Protein AF-A0A956GZY6-F1 (afdb_monomer_lite)

Foldseek 3Di:
DDPPDVVVVVVLVVLLLQVLLVCLLCVVDDPVNLQVVLVDPCNVSSVPDDPCCNVPRPNPFNCDPVNAGTAPPVQQVVLQPDADPRNLVSLLVQLVSRVFDWAFLVSSCSRNPYDSVRSVVSQVVCVVVVQWDWDDDPNPITIHGDDPDD

Sequence (150 aa):
MTGPNRIEDLLAQAERRALVAVLRAKPEITLDKLQDCFGGRHGSTLRSITVAELRTAPTGLETPADGGPPIDHPLRVAAEGLEGDAFDRVVLRVVRQAAGRAVSASYLRARVGGPRWKLQNSLRRLVDARLVARSGITSSTRYRAVSLSD

Radius of gyration: 18.35 Å; chains: 1; bounding box: 39×37×50 Å

pLDDT: mean 83.75, std 13.14, range [37.44, 97.06]

Secondary structure (DSSP, 8-state):
-----HHHHHHHHHHHHHHHHHHHT-TT--HHHHHHGGGSTTHHHHHT--HHHHHHS-------TTSSSPP-HHHHHHHHS--HHHHHHHHHHHHHHTTT--B-HHHHHHHH-S-HHHHHHHHHHHHHTTSEEEE-SSTT-EEEEPP---

Structure (mmCIF, N/CA/C/O backbone):
data_AF-A0A956GZY6-F1
#
_entry.id   AF-A0A956GZY6-F1
#
loop_
_atom_site.group_PDB
_atom_site.id
_atom_site.type_symbol
_atom_site.label_atom_id
_atom_site.label_alt_id
_atom_site.label_comp_id
_atom_site.label_asym_id
_atom_site.label_entity_id
_atom_site.label_seq_id
_atom_site.pdbx_PDB_ins_code
_atom_site.Cartn_x
_atom_site.Cartn_y
_atom_site.Cartn_z
_atom_site.occupancy
_atom_site.B_iso_or_equiv
_atom_site.auth_seq_id
_atom_site.auth_comp_id
_atom_site.auth_asym_id
_atom_site.auth_atom_id
_atom_site.pdbx_PDB_model_num
ATOM 1 N N . MET A 1 1 ? 10.787 -26.603 26.723 1.00 38.00 1 MET A N 1
ATOM 2 C CA . MET A 1 1 ? 10.365 -25.196 26.894 1.00 38.00 1 MET A CA 1
ATOM 3 C C . MET A 1 1 ? 10.794 -24.427 25.654 1.00 38.00 1 MET A C 1
ATOM 5 O O . MET A 1 1 ? 11.933 -23.990 25.572 1.00 38.00 1 MET A O 1
ATOM 9 N N . THR A 1 2 ? 9.926 -24.369 24.648 1.00 47.44 2 THR A N 1
ATOM 10 C CA . THR A 1 2 ? 10.174 -23.679 23.374 1.00 47.44 2 THR A CA 1
ATOM 11 C C . THR A 1 2 ? 9.824 -22.210 23.588 1.00 47.44 2 THR A C 1
ATOM 13 O O . THR A 1 2 ? 8.679 -21.911 23.918 1.00 47.44 2 THR A O 1
ATOM 16 N N . GLY A 1 3 ? 10.807 -21.309 23.524 1.00 47.72 3 GLY A N 1
ATOM 17 C CA . GLY A 1 3 ? 10.559 -19.876 23.705 1.00 47.72 3 GLY A CA 1
ATOM 18 C C . GLY A 1 3 ? 9.529 -19.366 22.687 1.00 47.72 3 GLY A C 1
ATOM 19 O O . GLY A 1 3 ? 9.521 -19.873 21.562 1.00 47.72 3 GLY A O 1
ATOM 20 N N . PRO A 1 4 ? 8.658 -18.411 23.059 1.00 55.84 4 PRO A N 1
ATOM 21 C CA . PRO A 1 4 ? 7.656 -17.865 22.149 1.00 55.84 4 PRO A CA 1
ATOM 22 C C . PRO A 1 4 ? 8.329 -17.365 20.867 1.00 55.84 4 PRO A C 1
ATOM 24 O O . PRO A 1 4 ? 9.414 -16.771 20.891 1.00 55.84 4 PRO A O 1
ATOM 27 N N . ASN A 1 5 ? 7.722 -17.711 19.736 1.00 72.44 5 ASN A N 1
ATOM 28 C CA . ASN A 1 5 ? 8.252 -17.471 18.406 1.00 72.44 5 ASN A CA 1
ATOM 29 C C . ASN A 1 5 ? 8.325 -15.956 18.163 1.00 72.44 5 ASN A C 1
ATOM 31 O O . ASN A 1 5 ? 7.332 -15.333 17.805 1.00 72.44 5 ASN A O 1
ATOM 35 N N . ARG A 1 6 ? 9.508 -15.351 18.357 1.00 72.69 6 ARG A N 1
ATOM 36 C CA . ARG A 1 6 ? 9.738 -13.893 18.251 1.00 72.69 6 ARG A CA 1
ATOM 37 C C . ARG A 1 6 ? 9.145 -13.256 16.989 1.00 72.69 6 ARG A C 1
ATOM 39 O O . ARG A 1 6 ? 8.826 -12.073 16.997 1.00 72.69 6 ARG A O 1
ATOM 46 N N . ILE A 1 7 ? 9.032 -14.011 15.896 1.00 71.06 7 ILE A N 1
ATOM 47 C CA . ILE A 1 7 ? 8.429 -13.531 14.648 1.00 71.06 7 ILE A CA 1
ATOM 48 C C . ILE A 1 7 ? 6.911 -13.373 14.791 1.00 71.06 7 ILE A C 1
ATOM 50 O O . ILE A 1 7 ? 6.372 -12.367 14.340 1.00 71.06 7 IL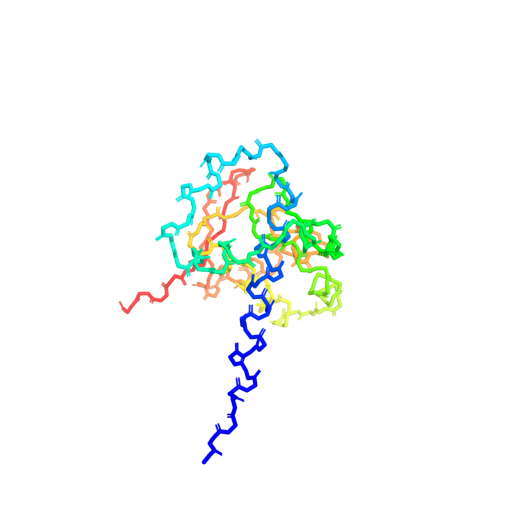E A O 1
ATOM 54 N N . GLU A 1 8 ? 6.224 -14.318 15.432 1.00 77.12 8 GLU A N 1
ATOM 55 C CA . GLU A 1 8 ? 4.779 -14.238 15.683 1.00 77.12 8 GLU A CA 1
ATOM 56 C C . GLU A 1 8 ? 4.443 -13.036 16.570 1.00 77.12 8 GLU A C 1
ATOM 58 O O . GLU A 1 8 ? 3.520 -12.287 16.252 1.00 77.12 8 GLU A O 1
ATOM 63 N N . ASP A 1 9 ? 5.258 -12.775 17.596 1.00 74.31 9 ASP A N 1
ATOM 64 C CA . ASP A 1 9 ? 5.109 -11.597 18.457 1.00 74.31 9 ASP A CA 1
ATOM 65 C C . ASP A 1 9 ? 5.279 -10.288 17.667 1.00 74.31 9 ASP A C 1
ATOM 67 O O . ASP A 1 9 ? 4.484 -9.353 17.803 1.00 74.31 9 ASP A O 1
ATOM 71 N N . LEU A 1 10 ? 6.288 -10.221 16.789 1.00 71.19 10 LEU A N 1
ATOM 72 C CA . LEU A 1 10 ? 6.513 -9.060 15.922 1.00 71.19 10 LEU A CA 1
ATOM 73 C C . LEU A 1 10 ? 5.362 -8.852 14.933 1.00 71.19 10 LEU A C 1
ATOM 75 O O . LEU A 1 10 ? 4.956 -7.711 14.705 1.00 71.19 10 LEU A O 1
ATOM 79 N N . LEU A 1 11 ? 4.823 -9.931 14.362 1.00 78.69 11 LEU A N 1
ATOM 80 C CA . LEU A 1 11 ? 3.678 -9.876 13.454 1.00 78.69 11 LEU A CA 1
ATOM 81 C C . LEU A 1 11 ? 2.410 -9.420 14.181 1.00 78.69 11 LEU A C 1
ATOM 83 O O . LEU A 1 11 ? 1.727 -8.521 13.692 1.00 78.69 11 LEU A O 1
ATOM 87 N N . ALA A 1 12 ? 2.134 -9.958 15.371 1.00 80.06 12 ALA A N 1
ATOM 88 C CA . ALA A 1 12 ?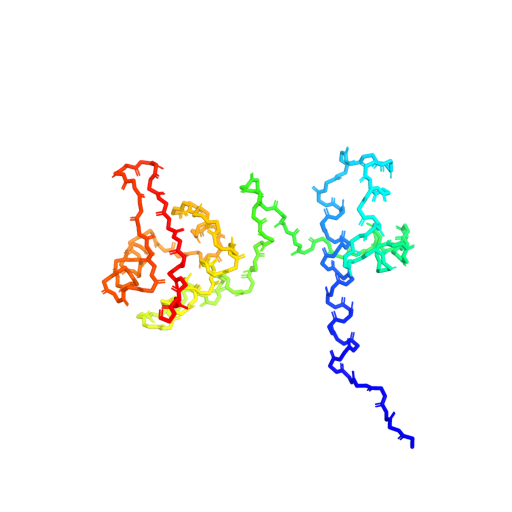 1.002 -9.548 16.198 1.00 80.06 12 ALA A CA 1
ATOM 89 C C . ALA A 1 12 ? 1.104 -8.069 16.602 1.00 80.06 12 ALA A C 1
ATOM 91 O O . ALA A 1 12 ? 0.123 -7.321 16.557 1.00 80.06 12 ALA A O 1
ATOM 92 N N . GLN A 1 13 ? 2.310 -7.607 16.938 1.00 80.12 13 GLN A N 1
ATOM 93 C CA . GLN A 1 13 ? 2.546 -6.209 17.274 1.00 80.12 13 GLN A CA 1
ATOM 94 C C . GLN A 1 13 ? 2.426 -5.285 16.053 1.00 80.12 13 GLN A C 1
ATOM 96 O O . GLN A 1 13 ? 1.890 -4.180 16.173 1.00 80.12 13 GLN A O 1
ATOM 101 N N . ALA A 1 14 ? 2.884 -5.721 14.877 1.00 79.69 14 ALA A N 1
ATOM 102 C CA . ALA A 1 14 ? 2.722 -4.983 13.628 1.00 79.69 14 ALA A CA 1
ATOM 103 C C . ALA A 1 14 ? 1.244 -4.866 13.226 1.00 79.69 14 ALA A C 1
ATOM 105 O O . ALA A 1 14 ? 0.786 -3.768 12.903 1.00 79.69 14 ALA A O 1
ATOM 106 N N . GLU A 1 15 ? 0.484 -5.962 13.318 1.00 87.69 15 GLU A N 1
ATOM 107 C CA . GLU A 1 15 ? -0.962 -5.971 13.088 1.00 87.69 15 GLU A CA 1
ATOM 108 C C . GLU A 1 15 ? -1.670 -4.987 14.022 1.00 87.69 15 GLU A C 1
ATOM 110 O O . GLU A 1 15 ? -2.403 -4.110 13.562 1.00 87.69 15 GLU A O 1
ATOM 115 N N . ARG A 1 16 ? -1.406 -5.081 15.331 1.00 90.12 16 ARG A N 1
ATOM 116 C CA . ARG A 1 16 ? -2.003 -4.194 16.334 1.00 90.12 16 ARG A CA 1
ATOM 117 C C . ARG A 1 16 ? -1.739 -2.723 16.014 1.00 90.12 16 ARG A C 1
ATOM 119 O O . ARG A 1 16 ? -2.670 -1.921 16.020 1.00 90.12 16 ARG A O 1
ATOM 126 N N . ARG A 1 17 ? -0.493 -2.361 15.687 1.00 84.25 17 ARG A N 1
ATOM 127 C CA . ARG A 1 17 ? -0.134 -0.981 15.310 1.00 84.25 17 ARG A CA 1
ATOM 128 C C . ARG A 1 17 ? -0.875 -0.519 14.055 1.00 84.25 17 ARG A C 1
ATOM 130 O O . ARG A 1 17 ? -1.347 0.616 14.019 1.00 84.25 17 ARG A O 1
ATOM 137 N N . ALA A 1 18 ? -1.003 -1.385 13.050 1.00 83.62 18 ALA A N 1
ATOM 138 C CA . ALA A 1 18 ? -1.722 -1.068 11.821 1.00 83.62 18 ALA A CA 1
ATOM 139 C C . ALA A 1 18 ? -3.218 -0.821 12.078 1.00 83.62 18 ALA A C 1
ATOM 141 O O . ALA A 1 18 ? -3.775 0.146 11.564 1.00 83.62 18 ALA A O 1
ATOM 142 N N . LEU A 1 19 ? -3.859 -1.644 12.913 1.00 90.44 19 LEU A N 1
ATOM 143 C CA . LEU A 1 19 ? -5.267 -1.466 13.277 1.00 90.44 19 LEU A CA 1
ATOM 144 C C . LEU A 1 19 ? -5.491 -0.157 14.041 1.00 90.44 19 LEU A C 1
ATOM 146 O O . LEU A 1 19 ? -6.378 0.612 13.676 1.00 90.44 19 LEU A O 1
ATOM 150 N N . VAL A 1 20 ? -4.653 0.141 15.041 1.00 90.06 20 VAL A N 1
ATOM 151 C CA . VAL A 1 20 ? -4.718 1.406 15.795 1.00 90.06 20 VAL A CA 1
ATOM 152 C C . VAL A 1 20 ? -4.607 2.610 14.861 1.00 90.06 20 VAL A C 1
ATOM 154 O O . VAL A 1 20 ? -5.394 3.548 14.963 1.00 90.06 20 VAL A O 1
ATOM 157 N N . ALA A 1 21 ? -3.672 2.577 13.915 1.00 82.75 21 ALA A N 1
ATOM 158 C CA . ALA A 1 21 ? -3.526 3.641 12.933 1.00 82.75 21 ALA A CA 1
ATOM 159 C C . ALA A 1 21 ? -4.769 3.836 12.054 1.00 82.75 21 ALA A C 1
ATOM 161 O O . ALA A 1 21 ? -5.205 4.969 11.864 1.00 82.75 21 ALA A O 1
ATOM 162 N N . VAL A 1 22 ? -5.353 2.749 11.540 1.00 85.75 22 VAL A N 1
ATOM 163 C CA . VAL A 1 22 ? -6.564 2.816 10.706 1.00 85.75 22 VAL A CA 1
ATOM 164 C C . VAL A 1 22 ? -7.735 3.417 11.482 1.00 85.75 22 VAL A C 1
ATOM 166 O O . VAL A 1 22 ? -8.445 4.260 10.939 1.00 85.75 22 VAL A O 1
ATOM 169 N N . LEU A 1 23 ? -7.916 3.024 12.748 1.00 89.00 23 LEU A N 1
ATOM 170 C CA . LEU A 1 23 ? -8.969 3.569 13.609 1.00 89.00 23 LEU A CA 1
ATOM 171 C C . LEU A 1 23 ? -8.775 5.065 13.863 1.00 89.00 23 LEU A C 1
ATOM 173 O O . LEU A 1 23 ? -9.721 5.840 13.752 1.00 89.00 23 LEU A O 1
ATOM 177 N N . ARG A 1 24 ? -7.540 5.492 14.141 1.00 85.69 24 ARG A N 1
ATOM 178 C CA . ARG A 1 24 ? -7.223 6.911 14.354 1.00 85.69 24 ARG A CA 1
ATOM 179 C C . ARG A 1 24 ? -7.423 7.768 13.109 1.00 85.69 24 ARG A C 1
ATOM 181 O O . ARG A 1 24 ? -7.727 8.948 13.240 1.00 85.69 24 ARG A O 1
ATOM 188 N N . ALA A 1 25 ? -7.236 7.198 11.924 1.00 81.69 25 ALA A N 1
ATOM 189 C CA . ALA A 1 25 ? -7.398 7.923 10.673 1.00 81.69 25 ALA A CA 1
ATOM 190 C C . ALA A 1 25 ? -8.866 8.080 10.232 1.00 81.69 25 ALA A C 1
ATOM 192 O O . ALA A 1 25 ? -9.128 8.8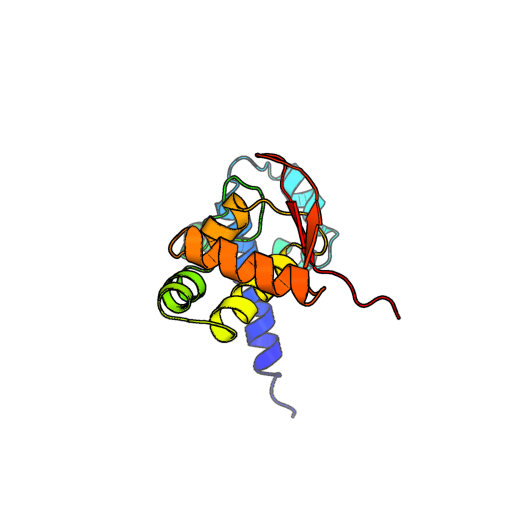00 9.271 1.00 81.69 25 ALA A O 1
ATOM 193 N N . LYS A 1 26 ? -9.810 7.425 10.924 1.00 85.62 26 LYS A N 1
ATOM 194 C CA . LYS A 1 26 ? -11.252 7.479 10.642 1.00 85.62 26 LYS A CA 1
ATOM 195 C C . LYS A 1 26 ? -12.077 7.821 11.892 1.00 85.62 26 LYS A C 1
ATOM 197 O O . LYS A 1 26 ? -12.864 6.986 12.344 1.00 85.62 26 LYS A O 1
ATOM 202 N N . PRO A 1 27 ? -11.903 9.015 12.491 1.00 86.56 27 PRO A N 1
ATOM 203 C CA . PRO A 1 27 ? -12.620 9.409 13.709 1.00 86.56 27 PRO A CA 1
ATOM 204 C C . PRO A 1 27 ? -14.145 9.518 13.529 1.00 86.56 27 PRO A C 1
ATOM 206 O O . PRO A 1 27 ? -14.875 9.569 14.513 1.00 86.56 27 PRO A O 1
ATOM 209 N N . GLU A 1 28 ? -14.637 9.545 12.291 1.00 86.75 28 GLU A N 1
ATOM 210 C CA . GLU A 1 2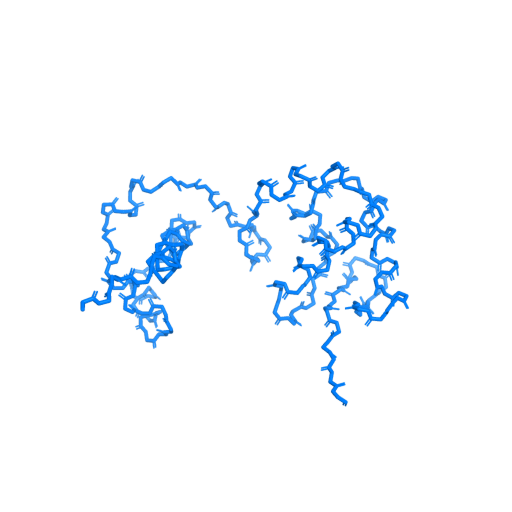8 ? -16.057 9.542 11.942 1.00 86.75 28 GLU A CA 1
ATOM 211 C C . GLU A 1 28 ? -16.740 8.175 12.115 1.00 86.75 28 GLU A C 1
ATOM 213 O O . GLU A 1 28 ? -17.969 8.086 12.033 1.00 86.75 28 GLU A O 1
ATOM 218 N N . ILE A 1 29 ? -15.974 7.095 12.329 1.00 90.81 29 ILE A N 1
ATOM 219 C CA . ILE A 1 29 ? -16.560 5.780 12.585 1.00 90.81 29 ILE A CA 1
ATOM 220 C C . ILE A 1 29 ? -17.236 5.768 13.960 1.00 90.81 29 ILE A C 1
ATOM 222 O O . ILE A 1 29 ? -16.632 6.040 14.996 1.00 90.81 29 ILE A O 1
ATOM 226 N N . THR A 1 30 ? -18.521 5.431 13.978 1.00 92.50 30 THR A N 1
ATOM 227 C CA . THR A 1 30 ? -19.268 5.227 15.221 1.00 92.50 30 THR A CA 1
ATOM 228 C C . THR A 1 30 ? -18.825 3.935 15.900 1.00 92.50 30 THR A C 1
ATOM 230 O O . THR A 1 30 ? -18.459 2.979 15.214 1.00 92.50 30 THR A O 1
ATOM 233 N N . LEU A 1 31 ? -18.966 3.852 17.224 1.00 91.31 31 LEU A N 1
ATOM 234 C CA . LEU A 1 31 ? -18.677 2.626 17.980 1.00 91.31 31 LEU A CA 1
ATOM 235 C C . LEU A 1 31 ? -19.488 1.414 17.492 1.00 91.31 31 LEU A C 1
ATOM 237 O O . LEU A 1 31 ? -18.957 0.311 17.467 1.00 91.31 31 LEU A O 1
ATOM 241 N N . ASP A 1 32 ? -20.721 1.636 17.038 1.00 92.62 32 ASP A N 1
ATOM 242 C CA . ASP A 1 32 ? -21.594 0.605 16.463 1.00 92.62 32 ASP A CA 1
ATOM 243 C C . ASP A 1 32 ? -20.986 -0.012 15.185 1.00 92.62 32 ASP A C 1
ATOM 245 O O . ASP A 1 32 ? -20.628 -1.185 15.153 1.00 92.62 32 ASP A O 1
ATOM 249 N N . LYS A 1 33 ? -20.674 0.818 14.180 1.00 89.06 33 LYS A N 1
ATOM 250 C CA . LYS A 1 33 ? -19.916 0.392 12.984 1.00 89.06 33 LYS A CA 1
ATOM 251 C C . LYS A 1 33 ? -18.543 -0.218 13.290 1.00 89.06 33 LYS A C 1
ATOM 253 O O . LYS A 1 33 ? -18.047 -1.036 12.520 1.00 89.06 33 LYS A O 1
ATOM 258 N N . LEU A 1 34 ? -17.881 0.210 14.366 1.00 90.38 34 LEU A N 1
ATOM 259 C CA . LEU A 1 34 ? -16.628 -0.406 14.803 1.00 90.38 34 LEU A CA 1
ATOM 260 C C . LEU A 1 34 ? -16.868 -1.823 15.346 1.00 90.38 34 LEU A C 1
ATOM 262 O O . LEU A 1 34 ? -16.070 -2.720 15.078 1.00 90.38 34 LEU A O 1
ATOM 266 N N . GLN A 1 35 ? -17.966 -2.034 16.070 1.00 91.81 35 GLN A N 1
ATOM 267 C CA . GLN A 1 35 ? -18.353 -3.331 16.611 1.00 91.81 35 GLN A CA 1
ATOM 268 C C . GLN A 1 35 ? -18.637 -4.357 15.504 1.00 91.81 35 GLN A C 1
ATOM 270 O O . GLN A 1 35 ? -18.233 -5.514 15.644 1.00 91.81 35 GLN A O 1
ATOM 275 N N . ASP A 1 36 ? -19.215 -3.937 14.375 1.00 91.19 36 ASP A N 1
ATOM 276 C CA . ASP A 1 36 ? -19.425 -4.801 13.201 1.00 91.19 36 ASP A CA 1
ATOM 277 C C . ASP A 1 36 ? -18.116 -5.418 12.672 1.00 91.19 36 ASP A C 1
ATOM 279 O O . ASP A 1 36 ? -18.083 -6.552 12.189 1.00 91.19 36 ASP A O 1
ATOM 283 N N . CYS A 1 37 ? -16.990 -4.712 12.820 1.00 87.19 37 CYS A N 1
ATOM 284 C CA . CYS A 1 37 ? -15.676 -5.189 12.385 1.00 87.19 37 CYS A CA 1
ATOM 285 C C . CYS A 1 37 ? -15.103 -6.307 13.279 1.00 87.19 37 CYS A C 1
ATOM 287 O O . CYS A 1 37 ? -14.104 -6.937 12.914 1.00 87.19 37 CYS A O 1
ATOM 289 N N . PHE A 1 38 ? -15.700 -6.583 14.444 1.00 92.44 38 PHE A N 1
ATOM 290 C CA . PHE A 1 38 ? -15.162 -7.540 15.416 1.00 92.44 38 PHE A CA 1
ATOM 291 C C . PHE A 1 38 ? -15.414 -9.015 15.074 1.00 92.44 38 PHE A C 1
ATOM 293 O O . PHE A 1 38 ? -14.917 -9.886 15.790 1.00 92.44 38 PHE A O 1
ATOM 300 N N . GLY A 1 39 ? -16.185 -9.313 14.026 1.00 87.75 39 GLY A N 1
ATOM 301 C CA . GLY A 1 39 ? -16.403 -10.683 13.543 1.00 87.75 39 GLY A CA 1
ATOM 302 C C . GLY A 1 39 ? -15.313 -11.202 12.596 1.00 87.75 39 GLY A C 1
ATOM 303 O O . GLY A 1 39 ? -15.292 -12.386 12.277 1.00 87.75 39 GLY A O 1
ATOM 304 N N . GLY A 1 40 ? -14.421 -10.328 12.117 1.00 85.75 40 GLY A N 1
ATOM 305 C CA . GLY A 1 40 ? -13.422 -10.673 11.103 1.00 85.75 40 GLY A CA 1
ATOM 306 C C . GLY A 1 40 ? -12.110 -11.233 11.658 1.00 85.75 40 GLY A C 1
ATOM 307 O O . GLY A 1 40 ? -11.904 -11.340 12.865 1.00 85.75 40 GLY A O 1
ATOM 308 N N . ARG A 1 41 ? -11.158 -11.495 10.749 1.00 85.69 41 ARG A N 1
ATOM 309 C CA . ARG A 1 41 ? -9.812 -12.033 11.052 1.00 85.69 41 ARG A CA 1
ATOM 310 C C . ARG A 1 41 ? -9.017 -11.243 12.107 1.00 85.69 41 ARG A C 1
ATOM 312 O O . ARG A 1 41 ? -8.105 -11.785 12.707 1.00 85.69 41 ARG A O 1
ATOM 319 N N . HIS A 1 42 ? -9.356 -9.970 12.304 1.00 89.56 42 HIS A N 1
ATOM 320 C CA . HIS A 1 42 ? -8.706 -9.052 13.246 1.00 89.56 42 HIS A CA 1
ATOM 321 C C . HIS A 1 42 ? -9.548 -8.781 14.501 1.00 89.56 42 HIS A C 1
ATOM 323 O O . HIS A 1 42 ? -9.212 -7.905 15.294 1.00 89.56 42 HIS A O 1
ATOM 329 N N . GLY A 1 43 ? -10.673 -9.479 14.672 1.00 90.69 43 GLY A N 1
ATOM 330 C CA . GLY A 1 43 ? -11.672 -9.166 15.689 1.00 90.69 43 GLY A CA 1
ATOM 331 C C . GLY A 1 43 ? -11.150 -9.275 17.119 1.00 90.69 43 GLY A C 1
ATOM 332 O O . GLY A 1 43 ? -11.420 -8.400 17.937 1.00 90.69 43 GLY A O 1
ATOM 333 N N . SER A 1 44 ? -10.357 -10.306 17.415 1.00 89.31 44 SER A N 1
ATOM 334 C CA . SER A 1 44 ? -9.711 -10.477 18.724 1.00 89.31 44 SER A CA 1
ATOM 335 C C . SER A 1 44 ? -8.743 -9.331 19.029 1.00 89.31 44 SER A C 1
ATOM 337 O O . SER A 1 44 ? -8.815 -8.732 20.103 1.00 89.31 44 SER A O 1
ATOM 339 N N . THR A 1 45 ? -7.895 -8.966 18.064 1.00 91.62 45 THR A N 1
ATOM 340 C CA . THR A 1 45 ? -6.965 -7.840 18.186 1.00 91.62 45 THR A CA 1
ATOM 341 C C . THR A 1 45 ? -7.731 -6.537 18.407 1.00 91.62 45 THR A C 1
ATOM 343 O O . THR A 1 45 ? -7.456 -5.841 19.381 1.00 91.62 45 THR A O 1
ATOM 346 N N . LEU A 1 46 ? -8.748 -6.250 17.585 1.00 93.31 46 LEU A N 1
ATOM 347 C CA . LEU A 1 46 ? -9.585 -5.050 17.683 1.00 93.31 46 LEU A CA 1
ATOM 348 C C . LEU A 1 46 ? -10.263 -4.902 19.052 1.00 93.31 46 LEU A C 1
ATOM 350 O O . LEU A 1 46 ? -10.205 -3.826 19.640 1.00 93.31 46 LEU A O 1
ATOM 354 N N . ARG A 1 47 ? -10.844 -5.981 19.591 1.00 93.19 47 ARG A N 1
ATOM 355 C CA . ARG A 1 47 ? -11.490 -5.984 20.919 1.00 93.19 47 ARG A CA 1
ATOM 356 C C . ARG A 1 47 ? -10.524 -5.689 22.067 1.00 93.19 47 ARG A C 1
ATOM 358 O O . ARG A 1 47 ? -10.952 -5.249 23.126 1.00 93.19 47 ARG A O 1
ATOM 365 N N . SER A 1 48 ? -9.240 -5.969 21.869 1.00 93.75 48 SER A N 1
ATOM 366 C CA . SER A 1 48 ? -8.198 -5.798 22.887 1.00 93.75 48 SER A CA 1
ATOM 367 C C . SER A 1 48 ? -7.411 -4.490 22.757 1.00 93.75 48 SER A C 1
ATOM 369 O O . SER A 1 48 ? -6.474 -4.267 23.523 1.00 93.75 48 SER A O 1
ATOM 371 N N . ILE A 1 49 ? -7.729 -3.646 21.770 1.00 92.69 49 ILE A N 1
ATOM 372 C CA . ILE A 1 49 ? -7.142 -2.309 21.653 1.00 92.69 49 ILE A CA 1
ATOM 373 C C . ILE A 1 49 ? -7.796 -1.402 22.693 1.00 92.69 49 ILE A C 1
ATOM 375 O O . ILE A 1 49 ? -9.015 -1.255 22.747 1.00 92.69 49 ILE A O 1
ATOM 379 N N . THR A 1 50 ? -6.971 -0.762 23.509 1.00 90.06 50 THR A N 1
ATOM 380 C CA . THR A 1 50 ? -7.420 0.165 24.545 1.00 90.06 50 THR A CA 1
ATOM 381 C C . THR A 1 50 ? -7.580 1.591 24.015 1.00 90.06 50 THR A C 1
ATOM 383 O O . THR A 1 50 ? -6.928 2.017 23.059 1.00 90.06 50 THR A O 1
ATOM 386 N N . VAL A 1 51 ? -8.391 2.395 24.709 1.00 89.00 51 VAL A N 1
ATOM 387 C CA . VAL A 1 51 ? -8.484 3.844 24.451 1.00 89.00 51 VAL A CA 1
ATOM 388 C C . VAL A 1 51 ? -7.128 4.531 24.655 1.00 89.00 51 VAL A C 1
ATOM 390 O O . VAL A 1 51 ? -6.804 5.479 23.944 1.00 89.00 51 VAL A O 1
ATOM 393 N N . ALA A 1 52 ? -6.311 4.044 25.595 1.00 84.44 52 ALA A N 1
ATOM 394 C CA . ALA A 1 52 ? -4.961 4.555 25.806 1.00 84.44 52 ALA A CA 1
ATOM 395 C C . ALA A 1 52 ? -4.101 4.384 24.545 1.00 84.44 52 ALA A C 1
ATOM 397 O O . ALA A 1 52 ? -3.532 5.368 24.082 1.00 84.44 52 ALA A O 1
ATOM 398 N N . GLU A 1 53 ? -4.088 3.194 23.936 1.00 83.31 53 GLU A N 1
ATOM 399 C CA . GLU A 1 53 ? -3.384 2.938 22.670 1.00 83.31 53 GLU A CA 1
ATOM 400 C C . GLU A 1 53 ? -3.891 3.837 21.532 1.00 83.31 53 GLU A C 1
ATOM 402 O O . GLU A 1 53 ? -3.088 4.399 20.787 1.00 83.31 53 GLU A O 1
ATOM 407 N N . LEU A 1 54 ? -5.207 4.052 21.430 1.00 86.56 54 LEU A N 1
ATOM 408 C CA . LEU A 1 54 ? -5.792 4.959 20.433 1.00 86.56 54 LEU A CA 1
ATOM 409 C C . LEU A 1 54 ? -5.369 6.422 20.630 1.00 86.56 54 LEU A C 1
ATOM 411 O O . LEU A 1 54 ? -5.315 7.173 19.660 1.00 86.56 54 LEU A O 1
ATOM 415 N N . ARG A 1 55 ? -5.047 6.840 21.859 1.00 83.44 55 ARG A N 1
ATOM 416 C CA . ARG A 1 55 ? -4.599 8.208 22.166 1.00 83.44 55 ARG A CA 1
ATOM 417 C C . ARG A 1 55 ? -3.090 8.384 22.015 1.00 83.44 55 ARG A C 1
ATOM 419 O O . ARG A 1 55 ? -2.653 9.416 21.505 1.00 83.44 55 ARG A O 1
ATOM 426 N N . THR A 1 56 ? -2.295 7.401 22.430 1.00 71.50 56 THR A N 1
ATOM 427 C CA . THR A 1 56 ? -0.832 7.528 22.559 1.00 71.50 56 THR A CA 1
ATOM 428 C C . THR A 1 56 ? -0.045 6.948 21.391 1.00 71.50 56 THR A C 1
ATOM 430 O O . THR A 1 56 ? 1.122 7.300 21.230 1.00 71.50 56 THR A O 1
ATOM 433 N N . ALA A 1 57 ? -0.644 6.092 20.556 1.00 65.06 57 ALA A N 1
ATOM 434 C CA . ALA A 1 57 ? 0.085 5.495 19.444 1.00 65.06 57 ALA A CA 1
ATOM 435 C C . ALA A 1 57 ? 0.531 6.563 18.430 1.00 65.06 57 ALA A C 1
ATOM 437 O O . ALA A 1 57 ? -0.300 7.362 17.993 1.00 65.06 57 ALA A O 1
ATOM 438 N N . PRO A 1 58 ? 1.807 6.575 18.006 1.00 57.16 58 PRO A N 1
ATOM 439 C CA . PRO A 1 58 ? 2.266 7.511 16.992 1.00 57.16 58 PRO A CA 1
ATOM 440 C C . PRO A 1 58 ? 1.460 7.322 15.700 1.00 57.16 58 PRO A C 1
ATOM 442 O O . PRO A 1 58 ? 1.432 6.239 15.112 1.00 57.16 58 PRO A O 1
ATOM 445 N N . THR A 1 59 ? 0.790 8.388 15.261 1.00 54.62 59 THR A N 1
ATOM 446 C CA . THR A 1 59 ? 0.081 8.501 13.978 1.00 54.62 59 THR A CA 1
ATOM 447 C C . THR A 1 59 ? 1.090 8.568 12.838 1.00 54.62 59 THR A C 1
ATOM 449 O O . THR A 1 59 ? 1.317 9.619 12.257 1.00 54.62 59 THR A O 1
ATOM 452 N N . GLY A 1 60 ? 1.766 7.453 12.565 1.00 50.19 60 GLY A N 1
ATOM 453 C CA . GLY A 1 60 ? 2.764 7.346 11.495 1.00 50.19 60 GLY A CA 1
ATOM 454 C C . GLY A 1 60 ? 2.224 6.772 10.184 1.00 50.19 60 GLY A C 1
ATOM 455 O O . GLY A 1 60 ? 2.998 6.535 9.265 1.00 50.19 60 GLY A O 1
ATOM 456 N N . LEU A 1 61 ? 0.923 6.490 10.099 1.00 52.50 61 LEU A N 1
ATOM 457 C CA . LEU A 1 61 ? 0.299 5.883 8.928 1.00 52.50 61 LEU A CA 1
ATOM 458 C C . LEU A 1 61 ? -0.787 6.829 8.415 1.00 52.50 61 LEU A C 1
ATOM 460 O O . LEU A 1 61 ? -1.947 6.732 8.809 1.00 52.50 61 LEU A O 1
ATOM 464 N N . GLU A 1 62 ? -0.402 7.765 7.548 1.00 52.94 62 GLU A N 1
ATOM 465 C CA . GLU A 1 62 ? -1.365 8.532 6.760 1.00 52.94 62 GLU A CA 1
ATOM 466 C C . GLU A 1 62 ? -2.150 7.556 5.874 1.00 52.94 62 GLU A C 1
ATOM 468 O O . GLU A 1 62 ? -1.592 6.910 4.978 1.00 52.94 62 GLU A O 1
ATOM 473 N N . THR A 1 63 ? -3.452 7.412 6.127 1.00 55.34 63 THR A N 1
ATOM 474 C CA . THR A 1 63 ? -4.342 6.706 5.202 1.00 55.34 63 THR A CA 1
ATOM 475 C C . THR A 1 63 ? -4.680 7.650 4.051 1.00 55.34 63 THR A C 1
ATOM 477 O O . THR A 1 63 ? -5.287 8.696 4.290 1.00 55.34 63 THR A O 1
ATOM 480 N N . PRO A 1 64 ? -4.317 7.332 2.801 1.00 63.59 64 PRO A N 1
ATOM 481 C CA . PRO A 1 64 ? -4.525 8.265 1.704 1.00 63.59 64 PRO A CA 1
ATOM 482 C C . PRO A 1 64 ? -6.010 8.374 1.347 1.00 63.59 64 PRO A C 1
ATOM 484 O O . PRO A 1 64 ? -6.749 7.389 1.403 1.00 63.59 64 PRO A O 1
ATOM 487 N N . ALA A 1 65 ? -6.433 9.548 0.872 1.00 63.00 65 ALA A N 1
ATOM 488 C CA . ALA A 1 65 ? -7.805 9.798 0.409 1.00 63.00 65 ALA A CA 1
ATOM 489 C C . ALA A 1 65 ? -8.253 8.886 -0.759 1.00 63.00 65 ALA A C 1
ATOM 491 O O . ALA A 1 65 ? -9.431 8.826 -1.094 1.00 63.00 65 ALA A O 1
ATOM 492 N N . ASP A 1 66 ? -7.324 8.148 -1.379 1.00 65.56 66 ASP A N 1
ATOM 493 C CA . ASP A 1 66 ? -7.595 7.186 -2.454 1.00 65.56 66 ASP A CA 1
ATOM 494 C C . ASP A 1 66 ? -8.113 5.811 -1.970 1.00 65.56 66 ASP A C 1
ATOM 496 O O . ASP A 1 66 ? -8.282 4.877 -2.772 1.00 65.56 66 ASP A O 1
ATOM 500 N N . GLY A 1 67 ? -8.351 5.679 -0.658 1.00 65.19 67 GLY A N 1
ATOM 501 C CA . GLY A 1 67 ? -8.899 4.482 -0.022 1.00 65.19 67 GLY A CA 1
ATOM 502 C C . GLY A 1 67 ? -7.983 3.260 -0.106 1.00 65.19 67 GLY A C 1
ATOM 503 O O . GLY A 1 67 ? -8.450 2.135 0.065 1.00 65.19 67 GLY A O 1
ATOM 504 N N . GLY A 1 68 ? -6.706 3.449 -0.444 1.00 66.56 68 GLY A N 1
ATOM 505 C CA . GLY A 1 68 ? -5.711 2.386 -0.431 1.00 66.56 68 GLY A CA 1
ATOM 506 C C . GLY A 1 68 ? -5.011 2.217 0.920 1.00 66.56 68 GLY A C 1
ATOM 507 O O . GLY A 1 68 ? -5.272 2.970 1.857 1.00 66.56 68 GLY A O 1
ATOM 508 N N . PRO A 1 69 ? -4.085 1.246 1.023 1.00 67.62 69 PRO A N 1
ATOM 509 C CA . PRO A 1 69 ? -3.290 1.047 2.229 1.00 67.62 69 PRO A CA 1
ATOM 510 C C . PRO A 1 69 ? -2.464 2.304 2.560 1.00 67.62 69 PRO A C 1
ATOM 512 O O . PRO A 1 69 ? -2.184 3.091 1.637 1.00 67.62 69 PRO A O 1
ATOM 515 N N . PRO A 1 70 ? -2.063 2.474 3.838 1.00 70.94 70 PRO A N 1
ATOM 516 C CA . PRO A 1 70 ? -1.175 3.551 4.267 1.00 70.94 70 PRO A CA 1
ATOM 517 C C . PRO A 1 70 ? 0.060 3.694 3.375 1.00 70.94 70 PRO A C 1
ATOM 519 O O . PRO A 1 70 ? 0.581 2.700 2.860 1.00 70.94 70 PRO A O 1
ATOM 522 N N . ILE A 1 71 ? 0.528 4.930 3.184 1.00 79.44 71 ILE A N 1
ATOM 523 C CA . ILE A 1 71 ? 1.771 5.182 2.446 1.00 79.44 71 ILE A CA 1
ATOM 524 C C . ILE A 1 71 ? 2.956 4.788 3.330 1.00 79.44 71 ILE A C 1
ATOM 526 O O . ILE A 1 71 ? 3.152 5.321 4.417 1.00 79.44 71 ILE A O 1
ATOM 530 N N . ASP A 1 72 ? 3.771 3.863 2.833 1.00 79.19 72 ASP A N 1
ATOM 531 C CA . ASP A 1 72 ? 5.059 3.524 3.428 1.00 79.19 72 ASP A CA 1
ATOM 532 C C . ASP A 1 72 ? 6.080 4.610 3.047 1.00 79.19 72 ASP A C 1
ATOM 534 O O . ASP A 1 72 ? 6.677 4.585 1.967 1.00 79.19 72 ASP A O 1
ATOM 538 N N . HIS A 1 73 ? 6.216 5.627 3.905 1.00 76.94 73 HIS A N 1
ATOM 539 C CA . HIS A 1 73 ? 7.136 6.745 3.676 1.00 76.94 73 HIS A CA 1
ATOM 540 C C . HIS A 1 73 ? 8.603 6.294 3.532 1.00 76.94 73 HIS A C 1
ATOM 542 O O . HIS A 1 73 ? 9.250 6.762 2.592 1.00 76.94 73 HIS A O 1
ATOM 548 N N . PRO A 1 74 ? 9.137 5.375 4.368 1.00 75.81 74 PRO A N 1
ATOM 549 C CA . PRO A 1 74 ? 10.472 4.813 4.158 1.00 75.81 74 PRO A CA 1
ATOM 550 C C . PRO A 1 74 ? 10.662 4.177 2.777 1.00 75.81 74 PRO A C 1
ATOM 552 O O . PRO A 1 74 ? 11.643 4.479 2.097 1.00 75.81 74 PRO A O 1
ATOM 555 N N . LEU A 1 75 ? 9.715 3.343 2.328 1.00 80.50 75 LEU A N 1
ATOM 556 C CA . LEU A 1 75 ? 9.765 2.735 0.995 1.00 80.50 75 LEU A CA 1
ATOM 557 C C . LEU A 1 75 ? 9.764 3.802 -0.101 1.00 80.50 75 LEU A C 1
ATOM 559 O O . LEU A 1 75 ? 10.536 3.704 -1.055 1.00 80.50 75 LEU A O 1
ATOM 563 N N . ARG A 1 76 ? 8.905 4.816 0.035 1.00 82.75 76 ARG A N 1
ATOM 564 C CA . ARG A 1 76 ? 8.784 5.909 -0.930 1.00 82.75 76 ARG A CA 1
ATOM 565 C C . ARG A 1 76 ? 10.090 6.690 -1.067 1.00 82.75 76 ARG A C 1
ATOM 567 O O . ARG A 1 76 ? 10.521 6.924 -2.190 1.00 82.75 76 ARG A O 1
ATOM 574 N N . VAL A 1 77 ? 10.720 7.062 0.048 1.00 81.25 77 VAL A N 1
ATOM 575 C CA . VAL A 1 77 ? 12.009 7.776 0.048 1.00 81.25 77 VAL A CA 1
ATOM 576 C C . VAL A 1 77 ? 13.105 6.901 -0.559 1.00 81.25 77 VAL A C 1
ATOM 578 O O . VAL A 1 77 ? 13.837 7.349 -1.436 1.00 81.25 77 VAL A O 1
ATOM 581 N N . ALA A 1 78 ? 13.182 5.625 -0.173 1.00 80.94 78 ALA A N 1
ATOM 582 C CA . ALA A 1 78 ? 14.158 4.698 -0.743 1.00 80.94 78 ALA A CA 1
ATOM 583 C C . ALA A 1 78 ? 13.987 4.530 -2.266 1.00 80.94 78 ALA A C 1
ATOM 585 O O . ALA A 1 78 ? 14.969 4.493 -3.007 1.00 80.94 78 ALA A O 1
ATOM 586 N N . ALA A 1 79 ? 12.744 4.467 -2.754 1.00 86.44 79 ALA A N 1
ATOM 587 C CA . ALA A 1 79 ? 12.434 4.278 -4.169 1.00 86.44 79 ALA A CA 1
ATOM 588 C C . ALA A 1 79 ? 12.835 5.467 -5.063 1.00 86.44 79 ALA A C 1
ATOM 590 O O . ALA A 1 79 ? 13.012 5.296 -6.277 1.00 86.44 79 ALA A O 1
ATOM 591 N N . GLU A 1 80 ? 13.028 6.663 -4.496 1.00 83.81 80 GLU A N 1
ATOM 592 C CA . GLU A 1 80 ? 13.505 7.827 -5.250 1.00 83.81 80 GLU A CA 1
ATOM 593 C C . GLU A 1 80 ? 14.892 7.581 -5.856 1.00 83.81 80 GLU A C 1
ATOM 595 O O . GLU A 1 80 ? 15.096 7.919 -7.025 1.00 83.81 80 GLU A O 1
ATOM 600 N N . GLY A 1 81 ? 15.779 6.890 -5.132 1.00 85.94 81 GLY A N 1
ATOM 601 C CA . GLY A 1 81 ? 17.134 6.552 -5.583 1.00 85.94 81 GLY A CA 1
ATOM 602 C C . GLY A 1 81 ? 17.267 5.255 -6.394 1.00 85.94 81 GLY A C 1
ATOM 603 O O . GLY A 1 81 ? 18.326 5.001 -6.955 1.00 85.94 81 GLY A O 1
ATOM 604 N N . LEU A 1 82 ? 16.227 4.416 -6.478 1.00 90.88 82 LEU A N 1
ATOM 605 C CA . LEU A 1 82 ? 16.303 3.136 -7.203 1.00 90.88 82 LEU A CA 1
ATOM 606 C C . LEU A 1 82 ? 16.175 3.316 -8.715 1.00 90.88 82 LEU A C 1
ATOM 608 O O . LEU A 1 82 ? 15.355 4.104 -9.164 1.00 90.88 82 LEU A O 1
ATOM 612 N N . GLU A 1 83 ? 16.859 2.513 -9.522 1.00 91.06 83 GLU A N 1
ATOM 613 C CA . GLU A 1 83 ? 16.731 2.555 -10.986 1.00 91.06 83 GLU A CA 1
ATOM 614 C C . GLU A 1 83 ? 16.396 1.186 -11.586 1.00 91.06 83 GLU A C 1
ATOM 616 O O . GLU A 1 83 ? 16.453 0.159 -10.904 1.00 91.06 83 GLU A O 1
ATOM 621 N N . GLY A 1 84 ? 15.990 1.191 -12.862 1.00 91.56 84 GLY A N 1
ATOM 622 C CA . GLY A 1 84 ? 15.711 -0.016 -13.646 1.00 91.56 84 GLY A CA 1
ATOM 623 C C . GLY A 1 84 ? 14.850 -1.046 -12.908 1.00 91.56 84 GLY A C 1
ATOM 624 O O . GLY A 1 84 ? 13.808 -0.716 -12.336 1.00 91.56 84 GLY A O 1
ATOM 625 N N . ASP A 1 85 ? 15.328 -2.287 -12.884 1.00 93.19 85 ASP A N 1
ATOM 626 C CA . ASP A 1 85 ? 14.634 -3.442 -12.306 1.00 93.19 85 ASP A CA 1
ATOM 627 C C . ASP A 1 85 ? 14.406 -3.328 -10.793 1.00 93.19 85 ASP A C 1
ATOM 629 O O . ASP A 1 85 ? 13.466 -3.910 -10.243 1.00 93.19 85 ASP A O 1
ATOM 633 N N . ALA A 1 86 ? 15.266 -2.598 -10.075 1.00 92.81 86 ALA A N 1
ATOM 634 C CA . ALA A 1 86 ? 15.077 -2.374 -8.644 1.00 92.81 86 ALA A CA 1
ATOM 635 C C . ALA A 1 86 ? 13.842 -1.501 -8.395 1.00 92.81 86 ALA A C 1
ATOM 637 O O . ALA A 1 86 ? 13.022 -1.817 -7.531 1.00 92.81 86 ALA A O 1
ATOM 638 N N . PHE A 1 87 ? 13.665 -0.455 -9.204 1.00 95.00 87 PHE A N 1
ATOM 639 C CA . PHE A 1 87 ? 12.470 0.380 -9.158 1.00 95.00 87 PHE A CA 1
ATOM 640 C C . PHE A 1 87 ? 11.222 -0.389 -9.624 1.00 95.00 87 PHE A C 1
ATOM 642 O O . PHE A 1 87 ? 10.175 -0.312 -8.980 1.00 95.00 87 PHE A O 1
ATOM 649 N N . ASP A 1 88 ? 11.341 -1.203 -10.676 1.00 96.12 88 ASP A N 1
ATOM 650 C CA . ASP A 1 88 ? 10.229 -2.005 -11.205 1.00 96.12 88 ASP A CA 1
ATOM 651 C C . ASP A 1 88 ? 9.690 -3.003 -10.177 1.00 96.12 88 ASP A C 1
ATOM 653 O O . ASP A 1 88 ? 8.475 -3.160 -10.035 1.00 96.12 88 ASP A O 1
ATOM 657 N N . ARG A 1 89 ? 10.574 -3.622 -9.385 1.00 95.19 89 ARG A N 1
ATOM 658 C CA . ARG A 1 89 ? 10.178 -4.504 -8.277 1.00 95.19 89 ARG A CA 1
ATOM 659 C C . ARG A 1 89 ? 9.360 -3.775 -7.213 1.00 95.19 89 ARG A C 1
ATOM 661 O O . ARG A 1 89 ? 8.396 -4.348 -6.698 1.00 95.19 89 ARG A O 1
ATOM 668 N N . VAL A 1 90 ? 9.697 -2.523 -6.901 1.00 94.56 90 VAL A N 1
ATOM 669 C CA . VAL A 1 90 ? 8.916 -1.704 -5.961 1.00 94.56 90 VAL A CA 1
ATOM 670 C C . VAL A 1 90 ? 7.555 -1.347 -6.555 1.00 94.56 90 VAL A C 1
ATOM 672 O O . VAL A 1 90 ? 6.538 -1.543 -5.889 1.00 94.56 90 VAL A O 1
ATOM 675 N N . VAL A 1 91 ? 7.505 -0.906 -7.815 1.00 95.31 91 VAL A N 1
ATOM 676 C CA . VAL A 1 91 ? 6.236 -0.608 -8.502 1.00 95.31 91 VAL A CA 1
ATOM 677 C C . VAL A 1 91 ? 5.332 -1.842 -8.527 1.00 95.31 91 VAL A C 1
ATOM 679 O O . VAL A 1 91 ? 4.169 -1.758 -8.132 1.00 95.31 91 VAL A O 1
ATOM 682 N N . LEU A 1 92 ? 5.865 -3.006 -8.906 1.00 94.94 92 LEU A N 1
ATOM 683 C CA . LEU A 1 92 ? 5.116 -4.261 -8.934 1.00 94.94 92 LEU A CA 1
ATOM 684 C C . LEU A 1 92 ? 4.618 -4.671 -7.543 1.00 94.94 92 LEU A C 1
ATOM 686 O O . LEU A 1 92 ? 3.474 -5.108 -7.408 1.00 94.94 92 LEU A O 1
ATOM 690 N N . ARG A 1 93 ? 5.440 -4.500 -6.498 1.00 93.00 93 ARG A N 1
ATOM 691 C CA . ARG A 1 93 ? 5.026 -4.738 -5.106 1.00 93.00 93 ARG A CA 1
ATOM 692 C C . ARG A 1 93 ? 3.821 -3.871 -4.739 1.00 93.00 93 ARG A C 1
ATOM 694 O O . ARG A 1 93 ? 2.842 -4.404 -4.223 1.00 93.00 93 ARG A O 1
ATOM 701 N N . VAL A 1 94 ? 3.853 -2.576 -5.053 1.00 92.19 94 VAL A N 1
ATOM 702 C CA . VAL A 1 94 ? 2.747 -1.650 -4.755 1.00 92.19 94 VAL A CA 1
ATOM 703 C C . VAL A 1 94 ? 1.483 -1.990 -5.553 1.00 92.19 94 VAL A C 1
ATOM 705 O O . VAL A 1 94 ? 0.378 -1.924 -5.014 1.00 92.19 94 VAL A O 1
ATOM 70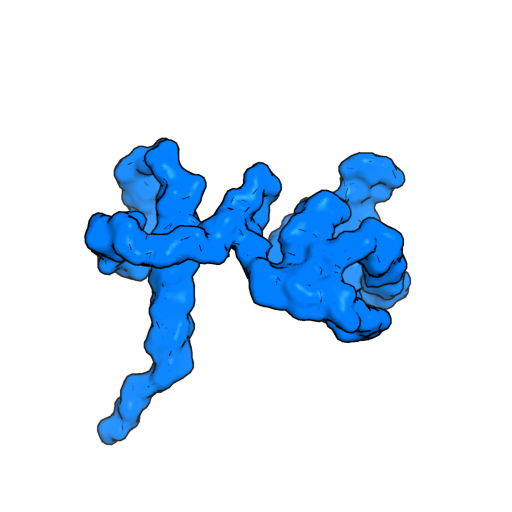8 N N . VAL A 1 95 ? 1.615 -2.407 -6.816 1.00 93.25 95 VAL A N 1
ATOM 709 C CA . VAL A 1 95 ? 0.469 -2.879 -7.615 1.00 93.25 95 VAL A CA 1
ATOM 710 C C . VAL A 1 95 ? -0.136 -4.153 -7.003 1.00 93.25 95 VAL A C 1
ATOM 712 O O . VAL A 1 95 ? -1.356 -4.267 -6.914 1.00 93.25 95 VAL A O 1
ATOM 715 N N . ARG A 1 96 ? 0.688 -5.098 -6.528 1.00 91.56 96 ARG A N 1
ATOM 716 C CA . ARG A 1 96 ? 0.227 -6.340 -5.875 1.00 91.56 96 ARG A CA 1
ATOM 717 C C . ARG A 1 96 ? -0.458 -6.093 -4.531 1.00 91.56 96 ARG A C 1
ATOM 719 O O . ARG A 1 96 ? -1.438 -6.765 -4.223 1.00 91.56 96 ARG A O 1
ATOM 726 N N . GLN A 1 97 ? -0.008 -5.099 -3.764 1.00 87.56 97 GLN A N 1
ATOM 727 C CA . GLN A 1 97 ? -0.653 -4.692 -2.508 1.00 87.56 97 GLN A CA 1
ATOM 728 C C . GLN A 1 97 ? -2.100 -4.215 -2.697 1.00 87.56 97 GLN A C 1
ATOM 730 O O . GLN A 1 97 ? -2.878 -4.248 -1.749 1.00 87.56 97 GLN A O 1
ATOM 735 N N . ALA A 1 98 ? -2.491 -3.821 -3.913 1.00 86.19 98 ALA A N 1
ATOM 736 C CA . ALA A 1 98 ? -3.879 -3.498 -4.228 1.00 86.19 98 ALA A CA 1
ATOM 737 C C . ALA A 1 98 ? -4.797 -4.738 -4.320 1.00 86.19 98 ALA A C 1
ATOM 739 O O . ALA A 1 98 ? -5.969 -4.586 -4.655 1.00 86.19 98 ALA A O 1
ATOM 740 N N . ALA A 1 99 ? -4.284 -5.947 -4.045 1.00 82.75 99 ALA A N 1
ATOM 741 C CA . ALA A 1 99 ? -5.041 -7.197 -3.929 1.00 82.75 99 ALA A CA 1
ATOM 742 C C . ALA A 1 99 ? -5.986 -7.459 -5.120 1.00 82.75 99 ALA A C 1
ATOM 744 O O . ALA A 1 99 ? -7.159 -7.782 -4.957 1.00 82.75 99 ALA A O 1
ATOM 745 N N . GLY A 1 100 ? -5.486 -7.258 -6.343 1.00 80.81 100 GLY A N 1
ATOM 746 C CA . GLY A 1 100 ? -6.257 -7.460 -7.575 1.00 80.81 100 GLY A CA 1
ATOM 747 C C . GLY A 1 100 ? -7.157 -6.285 -7.978 1.00 80.81 100 GLY A C 1
ATOM 748 O O . GLY A 1 100 ? -7.708 -6.297 -9.079 1.00 80.81 100 GLY A O 1
ATOM 749 N N . ARG A 1 101 ? -7.268 -5.225 -7.165 1.00 87.44 101 ARG A N 1
ATOM 750 C CA . ARG A 1 101 ? -7.926 -3.975 -7.572 1.00 87.44 101 ARG A CA 1
ATOM 751 C C . ARG A 1 101 ? -7.096 -3.270 -8.644 1.00 87.44 101 ARG A C 1
ATOM 753 O O . ARG A 1 101 ? -5.880 -3.142 -8.526 1.00 87.44 101 ARG A O 1
ATOM 760 N N . ALA A 1 102 ? -7.763 -2.762 -9.677 1.00 91.94 102 ALA A N 1
ATOM 761 C CA . ALA A 1 102 ? -7.110 -1.935 -10.683 1.00 91.94 102 ALA A CA 1
ATOM 762 C C . ALA A 1 102 ? -6.871 -0.516 -10.123 1.00 91.94 102 ALA A C 1
ATOM 764 O O . ALA A 1 102 ? -7.802 0.127 -9.639 1.00 91.94 102 ALA A O 1
ATOM 765 N N . VAL A 1 103 ? -5.634 -0.020 -10.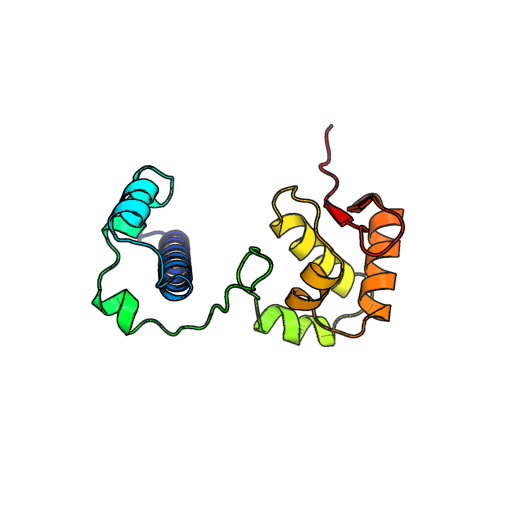183 1.00 92.94 103 VAL A N 1
ATOM 766 C CA . VAL A 1 103 ? -5.206 1.246 -9.561 1.00 92.94 103 VAL A CA 1
ATOM 767 C C . VAL A 1 103 ? -4.731 2.273 -10.583 1.00 92.94 103 VAL A C 1
ATOM 769 O O . VAL A 1 103 ? -4.257 1.926 -11.661 1.00 92.94 103 VAL A O 1
ATOM 772 N N . SER A 1 104 ? -4.876 3.560 -10.274 1.00 92.19 104 SER A N 1
ATOM 773 C CA . SER A 1 104 ? -4.454 4.651 -11.158 1.00 92.19 104 SER A CA 1
ATOM 774 C C . SER A 1 104 ? -2.948 4.930 -11.066 1.00 92.19 104 SER A C 1
ATOM 776 O O . SER A 1 104 ? -2.273 4.562 -10.105 1.00 92.19 104 SER A O 1
ATOM 778 N N . ALA A 1 105 ? -2.415 5.680 -12.033 1.00 90.81 105 ALA A N 1
ATOM 779 C CA . ALA A 1 105 ? -1.047 6.194 -11.940 1.00 90.81 105 ALA A CA 1
ATOM 780 C C . ALA A 1 105 ? -0.853 7.159 -10.751 1.00 90.81 105 ALA A C 1
ATOM 782 O O . ALA A 1 105 ? 0.238 7.212 -10.190 1.00 90.81 105 ALA A O 1
ATOM 783 N N . SER A 1 106 ? -1.893 7.905 -10.348 1.00 89.06 106 SER A N 1
ATOM 784 C CA . SER A 1 106 ? -1.835 8.794 -9.176 1.00 89.06 106 SER A CA 1
ATOM 785 C C . SER A 1 106 ? -1.687 8.011 -7.870 1.00 89.06 106 SER A C 1
ATOM 787 O O . SER A 1 106 ? -0.814 8.342 -7.072 1.00 89.06 106 SER A O 1
ATOM 789 N N . TYR A 1 107 ? -2.455 6.928 -7.711 1.00 90.62 107 TYR A N 1
ATOM 790 C CA . TYR A 1 107 ? -2.344 5.991 -6.589 1.00 90.62 107 TYR A CA 1
ATOM 791 C C . TYR A 1 107 ? -0.917 5.442 -6.452 1.00 90.62 107 TYR A C 1
ATOM 793 O O . TYR A 1 107 ? -0.365 5.375 -5.353 1.00 90.62 107 TYR A O 1
ATOM 801 N N . LEU A 1 108 ? -0.306 5.065 -7.581 1.00 92.00 108 LEU A N 1
ATOM 802 C CA . LEU A 1 108 ? 1.050 4.519 -7.605 1.00 92.00 108 LEU A CA 1
ATOM 803 C C . LEU A 1 108 ? 2.094 5.589 -7.285 1.00 92.00 108 LEU A C 1
ATOM 805 O O . LEU A 1 108 ? 2.986 5.339 -6.482 1.00 92.00 108 LEU A O 1
ATOM 809 N N . ARG A 1 109 ? 1.957 6.800 -7.839 1.00 90.19 109 ARG A N 1
ATOM 810 C CA . ARG A 1 109 ? 2.861 7.923 -7.538 1.00 90.19 109 ARG A CA 1
ATOM 811 C C . ARG A 1 109 ? 2.864 8.286 -6.059 1.00 90.19 109 ARG A C 1
ATOM 813 O O . ARG A 1 109 ? 3.925 8.576 -5.522 1.00 90.19 109 ARG A O 1
ATOM 820 N N . ALA A 1 110 ? 1.702 8.257 -5.407 1.00 86.69 110 ALA A N 1
ATOM 821 C CA . ALA A 1 110 ? 1.594 8.575 -3.987 1.00 86.69 110 ALA A CA 1
ATOM 822 C C . ALA A 1 110 ? 2.423 7.625 -3.101 1.00 86.69 110 ALA A C 1
ATOM 824 O O . ALA A 1 110 ? 2.939 8.054 -2.069 1.00 86.69 110 ALA A O 1
ATOM 825 N N . ARG A 1 111 ? 2.580 6.362 -3.528 1.00 89.06 111 ARG A N 1
ATOM 826 C CA . ARG A 1 111 ? 3.242 5.286 -2.769 1.00 89.06 111 ARG A CA 1
ATOM 827 C C . ARG A 1 111 ? 4.683 5.021 -3.188 1.00 89.06 111 ARG A C 1
ATOM 829 O O . ARG A 1 111 ? 5.513 4.742 -2.338 1.00 89.06 111 ARG A O 1
ATOM 836 N N . VAL A 1 112 ? 4.980 5.099 -4.481 1.00 90.44 112 VAL A N 1
ATOM 837 C CA . VAL A 1 112 ? 6.324 4.836 -5.019 1.00 90.44 112 VAL A CA 1
ATOM 838 C C . VAL A 1 112 ? 7.173 6.109 -5.048 1.00 90.44 112 VAL A C 1
ATOM 840 O O . VAL A 1 112 ? 8.388 6.036 -4.941 1.00 90.44 112 VAL A O 1
ATOM 843 N N . GLY A 1 113 ? 6.552 7.284 -5.176 1.00 85.75 113 GLY A N 1
ATOM 844 C CA . GLY A 1 113 ? 7.274 8.545 -5.322 1.00 85.75 113 GLY A CA 1
ATOM 845 C C . GLY A 1 113 ? 7.945 8.707 -6.689 1.00 85.75 113 GLY A C 1
ATOM 846 O O . GLY A 1 113 ? 7.551 8.093 -7.687 1.00 85.75 113 GLY A O 1
ATOM 847 N N . GLY A 1 114 ? 8.944 9.589 -6.728 1.00 83.56 114 GLY A N 1
ATOM 848 C CA . GLY A 1 114 ? 9.776 9.853 -7.899 1.00 83.56 114 GLY A CA 1
ATOM 849 C C . GLY A 1 114 ? 9.119 10.645 -9.048 1.00 83.56 114 GLY A C 1
ATOM 850 O O . GLY A 1 114 ? 7.918 10.961 -9.044 1.00 83.56 114 GLY A O 1
ATOM 851 N N . PRO A 1 115 ? 9.915 11.001 -10.076 1.00 87.06 115 PRO A N 1
ATOM 852 C CA . PRO A 1 115 ? 9.434 11.714 -11.255 1.00 87.06 115 PRO A CA 1
ATOM 853 C C . PRO A 1 115 ? 8.396 10.912 -12.051 1.00 87.06 115 PRO A C 1
ATOM 855 O O . PRO A 1 115 ? 8.457 9.687 -12.142 1.00 87.06 115 PRO A O 1
ATOM 858 N N . ARG A 1 116 ? 7.451 11.606 -12.701 1.00 90.19 116 ARG A N 1
ATOM 859 C CA . ARG A 1 116 ? 6.380 10.966 -13.491 1.00 90.19 116 ARG A CA 1
ATOM 860 C C . ARG A 1 116 ? 6.926 10.049 -14.592 1.00 90.19 116 ARG A C 1
ATOM 862 O O . ARG A 1 116 ? 6.408 8.948 -14.765 1.00 90.19 116 ARG A O 1
ATOM 869 N N . TRP A 1 117 ? 7.957 10.495 -15.307 1.00 91.94 117 TRP A N 1
ATOM 870 C CA . TRP A 1 117 ? 8.555 9.750 -16.418 1.00 91.94 117 TRP A CA 1
ATOM 871 C C . TRP A 1 117 ? 9.130 8.399 -15.963 1.00 91.94 117 TRP A C 1
ATOM 873 O O . TRP A 1 117 ? 9.002 7.401 -16.668 1.00 91.94 117 TRP A O 1
ATOM 883 N N . LYS A 1 118 ? 9.688 8.343 -14.747 1.00 93.44 118 LYS A N 1
ATOM 884 C CA . LYS A 1 118 ? 10.285 7.139 -14.158 1.00 93.44 118 LYS A CA 1
ATOM 885 C C . LYS A 1 118 ? 9.227 6.065 -13.919 1.00 93.44 118 LYS A C 1
ATOM 887 O O . LYS A 1 118 ? 9.383 4.926 -14.354 1.00 93.44 118 LYS A O 1
ATOM 892 N N . LEU A 1 119 ? 8.099 6.461 -13.322 1.00 94.75 119 LEU A N 1
ATOM 893 C CA . LEU A 1 119 ? 6.951 5.577 -13.128 1.00 94.75 119 LEU A CA 1
ATOM 894 C C . LEU A 1 119 ? 6.352 5.105 -14.460 1.00 94.75 119 LEU A C 1
ATOM 896 O O . LEU A 1 119 ? 6.019 3.934 -14.593 1.00 94.75 119 LEU A O 1
ATOM 900 N N . GLN A 1 120 ? 6.228 5.989 -15.453 1.00 93.94 120 GLN A N 1
ATOM 901 C CA . GLN A 1 120 ? 5.696 5.615 -16.768 1.00 93.94 120 GLN A CA 1
ATOM 902 C C . GLN A 1 120 ? 6.589 4.596 -17.486 1.00 93.94 120 GLN A C 1
ATOM 904 O O . GLN A 1 120 ? 6.076 3.620 -18.027 1.00 93.94 120 GLN A O 1
ATOM 909 N N . ASN A 1 121 ? 7.910 4.786 -17.445 1.00 95.38 121 ASN A N 1
ATOM 910 C CA . ASN A 1 121 ? 8.864 3.841 -18.024 1.00 95.38 121 ASN A CA 1
ATOM 911 C C . ASN A 1 121 ? 8.800 2.474 -17.338 1.00 95.38 121 ASN A C 1
ATOM 913 O O . ASN A 1 121 ? 8.779 1.455 -18.022 1.00 95.38 121 ASN A O 1
ATOM 917 N N . SER A 1 122 ? 8.718 2.467 -16.007 1.00 96.81 122 SER A N 1
ATOM 918 C CA . SER A 1 122 ? 8.547 1.248 -15.216 1.00 96.81 122 SER A CA 1
ATOM 919 C C . SER A 1 122 ? 7.256 0.507 -15.565 1.00 96.81 122 SER A C 1
ATOM 921 O O . SER A 1 122 ? 7.276 -0.681 -15.871 1.00 96.81 122 SER A O 1
ATOM 923 N N . LEU A 1 123 ? 6.126 1.220 -15.613 1.00 95.94 123 LEU A N 1
ATOM 924 C CA . LEU A 1 123 ? 4.834 0.631 -15.965 1.00 95.94 123 LEU A CA 1
ATOM 925 C C . LEU A 1 123 ? 4.817 0.073 -17.386 1.00 95.94 123 LEU A C 1
ATOM 927 O O . LEU A 1 123 ? 4.242 -0.988 -17.593 1.00 95.94 123 LEU A O 1
ATOM 931 N N . ARG A 1 124 ? 5.463 0.747 -18.346 1.00 95.88 124 ARG A N 1
ATOM 932 C CA . ARG A 1 124 ? 5.633 0.216 -19.704 1.00 95.88 124 ARG A CA 1
ATOM 933 C C . ARG A 1 124 ? 6.379 -1.119 -19.675 1.00 95.88 124 ARG A C 1
ATOM 935 O O . ARG A 1 124 ? 5.824 -2.106 -20.135 1.00 95.88 124 ARG A O 1
ATOM 942 N N . ARG A 1 125 ? 7.553 -1.181 -19.033 1.00 96.81 125 ARG A N 1
ATOM 943 C CA . ARG A 1 125 ? 8.333 -2.429 -18.922 1.00 96.81 125 ARG A CA 1
ATOM 944 C C . ARG A 1 125 ? 7.561 -3.555 -18.234 1.00 96.81 125 ARG A C 1
ATOM 946 O O . ARG A 1 125 ? 7.591 -4.686 -18.697 1.00 96.81 125 ARG A O 1
ATOM 953 N N . LEU A 1 126 ? 6.836 -3.256 -17.155 1.00 97.06 126 LEU A N 1
ATOM 954 C CA . LEU A 1 126 ? 6.029 -4.249 -16.434 1.00 97.06 126 LEU A CA 1
ATOM 955 C C . LEU A 1 126 ? 4.829 -4.756 -17.250 1.00 97.06 126 LEU A C 1
ATOM 957 O O . LEU A 1 126 ? 4.422 -5.907 -17.078 1.00 97.06 126 LEU A O 1
ATOM 961 N N . VAL A 1 127 ? 4.260 -3.913 -18.116 1.00 96.50 127 VAL A N 1
ATOM 962 C CA . VAL A 1 127 ? 3.211 -4.303 -19.069 1.00 96.50 127 VAL A CA 1
ATOM 963 C C . VAL A 1 127 ? 3.793 -5.161 -20.187 1.00 96.50 127 VAL A C 1
ATOM 965 O O . VAL A 1 127 ? 3.238 -6.218 -20.479 1.00 96.50 127 VAL A O 1
ATOM 968 N N . ASP A 1 128 ? 4.935 -4.764 -20.749 1.00 96.12 128 ASP A N 1
ATOM 969 C CA . ASP A 1 128 ? 5.636 -5.523 -21.791 1.00 96.12 128 ASP A CA 1
ATOM 970 C C . ASP A 1 128 ? 6.047 -6.916 -21.274 1.00 96.12 128 ASP A C 1
ATOM 972 O O . ASP A 1 128 ? 5.876 -7.920 -21.963 1.00 96.12 128 ASP A O 1
ATOM 976 N N . ALA A 1 129 ? 6.478 -6.998 -20.011 1.00 95.31 129 ALA A N 1
ATOM 977 C CA . ALA A 1 129 ? 6.791 -8.243 -19.309 1.00 95.31 129 ALA A CA 1
ATOM 978 C C . ALA A 1 129 ? 5.553 -9.049 -18.864 1.00 95.31 129 ALA A C 1
ATOM 980 O O . ALA A 1 129 ? 5.699 -10.088 -18.221 1.00 95.31 129 ALA A O 1
ATOM 981 N N . ARG A 1 130 ? 4.331 -8.578 -19.155 1.00 96.31 130 ARG A N 1
ATOM 982 C CA . ARG A 1 130 ? 3.051 -9.202 -18.759 1.00 96.31 130 ARG A CA 1
ATOM 983 C C . ARG A 1 130 ? 2.880 -9.418 -17.250 1.00 96.31 130 ARG A C 1
ATOM 985 O O . ARG A 1 130 ? 2.081 -10.245 -16.824 1.00 96.31 130 ARG A O 1
ATOM 992 N N . LEU A 1 131 ? 3.585 -8.647 -16.424 1.00 95.69 131 LEU A N 1
ATOM 993 C CA . LEU A 1 131 ? 3.440 -8.678 -14.963 1.00 95.69 131 LEU A CA 1
ATOM 994 C C . LEU A 1 131 ? 2.317 -7.751 -14.483 1.00 95.69 131 LEU A C 1
ATOM 996 O O . LEU A 1 131 ? 1.754 -7.936 -13.400 1.00 95.69 131 LEU A O 1
ATOM 1000 N N . VAL A 1 132 ? 1.985 -6.743 -15.291 1.00 96.31 132 VAL A N 1
ATOM 1001 C CA . VAL A 1 132 ? 0.925 -5.770 -15.032 1.00 96.31 132 VAL A CA 1
ATOM 1002 C C . VAL A 1 132 ? 0.036 -5.646 -16.265 1.00 96.31 132 VAL A C 1
ATOM 1004 O O . VAL A 1 132 ? 0.515 -5.426 -17.369 1.00 96.31 132 VAL A O 1
ATOM 1007 N N . ALA A 1 133 ? -1.277 -5.728 -16.077 1.00 95.88 133 ALA A N 1
ATOM 1008 C CA . ALA A 1 133 ? -2.256 -5.412 -17.105 1.00 95.88 133 ALA A CA 1
ATOM 1009 C C . ALA A 1 133 ? -2.605 -3.921 -17.053 1.00 95.88 133 ALA A C 1
ATOM 1011 O O . ALA A 1 133 ? -2.891 -3.376 -15.980 1.00 95.88 133 ALA A O 1
ATOM 1012 N N . ARG A 1 134 ? -2.626 -3.271 -18.220 1.00 95.50 134 ARG A N 1
ATOM 1013 C CA . ARG A 1 134 ? -3.106 -1.896 -18.404 1.00 95.50 134 ARG A CA 1
ATOM 1014 C C . ARG A 1 134 ? -4.495 -1.917 -19.041 1.00 95.50 134 ARG A C 1
ATOM 1016 O O . ARG A 1 134 ? -4.712 -2.607 -20.027 1.00 95.50 134 ARG A O 1
ATOM 1023 N N . SER A 1 135 ? -5.413 -1.117 -18.511 1.00 94.06 135 SER A N 1
ATOM 1024 C CA . SER A 1 135 ? -6.752 -0.893 -19.077 1.00 94.06 135 SER A CA 1
ATOM 1025 C C . SER A 1 135 ? -7.068 0.602 -19.125 1.00 94.06 135 SER A C 1
ATOM 1027 O O . SER A 1 135 ? -6.567 1.354 -18.290 1.00 94.06 135 SER A O 1
ATOM 1029 N N . GLY A 1 136 ? -7.882 1.042 -20.089 1.00 89.88 136 GLY A N 1
ATOM 1030 C CA . GLY A 1 136 ? -8.249 2.452 -20.281 1.00 89.88 136 GLY A CA 1
ATOM 1031 C C . GLY A 1 136 ? -7.285 3.245 -21.177 1.00 89.88 136 GLY A C 1
ATOM 1032 O O . GLY A 1 136 ? -6.155 2.831 -21.435 1.00 89.88 136 GLY A O 1
ATOM 1033 N N . ILE A 1 137 ? -7.759 4.394 -21.672 1.00 77.88 137 ILE A N 1
ATOM 1034 C CA . ILE A 1 137 ? -7.098 5.160 -22.747 1.00 77.88 137 ILE A CA 1
ATOM 1035 C C . ILE A 1 137 ? -6.481 6.468 -22.218 1.00 77.88 137 ILE A C 1
ATOM 1037 O O . ILE A 1 137 ? -5.379 6.831 -22.620 1.00 77.88 137 ILE A O 1
ATOM 1041 N N . THR A 1 138 ? -7.140 7.148 -21.270 1.00 78.94 138 THR A N 1
ATOM 1042 C CA . THR A 1 138 ? -6.765 8.498 -20.798 1.00 78.94 138 THR A CA 1
ATOM 1043 C C . THR A 1 138 ? -6.616 8.547 -19.265 1.00 78.94 138 THR A C 1
ATOM 1045 O O . THR A 1 138 ? -5.910 7.718 -18.684 1.00 78.94 138 THR A O 1
ATOM 1048 N N . SER A 1 139 ? -7.271 9.485 -18.568 1.00 75.69 139 SER A N 1
ATOM 1049 C CA . SER A 1 139 ? -7.310 9.591 -17.095 1.00 75.69 139 SER A CA 1
ATOM 1050 C C . SER A 1 139 ? -7.968 8.375 -16.421 1.00 75.69 139 SER A C 1
ATOM 1052 O O . SER A 1 139 ? -7.736 8.086 -15.241 1.00 75.69 139 SER A O 1
ATOM 1054 N N . SER A 1 140 ? -8.735 7.605 -17.194 1.00 85.50 140 SER A N 1
ATOM 1055 C CA . SER A 1 140 ? -9.300 6.317 -16.801 1.00 85.50 140 SER A CA 1
ATOM 1056 C C . SER A 1 140 ? -8.289 5.170 -16.816 1.00 85.50 140 SER A C 1
ATOM 1058 O O . SER A 1 140 ? -8.666 4.058 -16.466 1.00 85.50 140 SER A O 1
ATOM 1060 N N . THR A 1 141 ? -7.016 5.406 -17.167 1.00 93.06 141 THR A N 1
ATOM 1061 C CA . THR A 1 141 ? -6.010 4.336 -17.179 1.00 93.06 141 THR A CA 1
ATOM 1062 C C . THR A 1 141 ? -5.889 3.694 -15.792 1.00 93.06 141 THR A C 1
ATOM 1064 O O . THR A 1 141 ? -5.714 4.390 -14.780 1.00 93.06 141 THR A O 1
ATOM 1067 N N . ARG A 1 142 ? -5.975 2.363 -15.742 1.00 94.50 142 ARG A N 1
ATOM 1068 C CA . ARG A 1 142 ? -5.790 1.547 -14.541 1.00 94.50 142 ARG A CA 1
ATOM 1069 C C . ARG A 1 142 ? -4.794 0.420 -14.788 1.00 94.50 142 ARG A C 1
ATOM 1071 O O . ARG A 1 142 ? -4.704 -0.115 -15.891 1.00 94.50 142 ARG A O 1
ATOM 1078 N N . TYR A 1 143 ? -4.093 0.054 -13.725 1.00 95.25 143 TYR A N 1
ATOM 1079 C CA . TYR A 1 143 ? -3.073 -0.983 -13.689 1.00 95.25 143 TYR A CA 1
ATOM 1080 C C . TYR A 1 143 ? -3.464 -2.050 -12.677 1.00 95.25 143 TYR A C 1
ATOM 1082 O O . TYR A 1 143 ? -3.897 -1.723 -11.574 1.00 95.25 143 TYR A O 1
ATOM 1090 N N . ARG A 1 144 ? -3.311 -3.319 -13.036 1.00 95.81 144 ARG A N 1
ATOM 1091 C CA . ARG A 1 144 ? -3.585 -4.457 -12.154 1.00 95.81 144 ARG A CA 1
ATOM 1092 C C . ARG A 1 144 ? -2.451 -5.464 -12.281 1.00 95.81 144 ARG A C 1
ATOM 1094 O O . ARG A 1 144 ? -1.959 -5.665 -13.384 1.00 95.81 144 ARG A O 1
ATOM 1101 N N . ALA A 1 145 ? -2.050 -6.103 -11.186 1.00 94.31 145 ALA A N 1
ATOM 1102 C CA . ALA A 1 145 ? -1.132 -7.234 -11.268 1.00 94.31 145 ALA A CA 1
ATOM 1103 C C . ALA A 1 145 ? -1.792 -8.364 -12.069 1.00 94.31 145 ALA A C 1
ATOM 1105 O O . ALA A 1 145 ? -2.964 -8.673 -11.845 1.00 94.31 145 ALA A O 1
ATOM 1106 N N . VAL A 1 146 ? -1.050 -8.963 -12.996 1.00 92.88 146 VAL A N 1
ATOM 1107 C CA . VAL A 1 146 ? -1.490 -10.197 -13.647 1.00 92.88 146 VAL A CA 1
ATOM 1108 C C . VAL A 1 146 ? -1.279 -11.319 -12.637 1.00 92.88 146 VAL A C 1
ATOM 1110 O O . VAL A 1 146 ? -0.161 -11.526 -12.160 1.00 92.88 146 VAL A O 1
ATOM 1113 N N . SER A 1 147 ? -2.359 -11.994 -12.246 1.00 75.06 147 SER A N 1
ATOM 1114 C CA . SER A 1 147 ? -2.239 -13.267 -11.541 1.00 75.06 147 SER A CA 1
ATOM 1115 C C . SER A 1 147 ? -1.700 -14.279 -12.543 1.00 75.06 147 SER A C 1
ATOM 1117 O O . SER A 1 147 ? -2.249 -14.391 -13.636 1.00 75.06 147 SER A O 1
ATOM 1119 N N . LEU A 1 148 ? -0.633 -14.993 -12.189 1.00 59.50 148 LEU A N 1
ATOM 1120 C CA . LEU A 1 148 ? -0.319 -16.256 -12.849 1.00 59.50 148 LEU A CA 1
ATOM 1121 C C . LEU A 1 148 ? -1.475 -17.199 -12.507 1.00 59.50 148 LEU A C 1
ATOM 1123 O O . LEU A 1 148 ? -1.518 -17.764 -11.420 1.00 59.50 148 LEU A O 1
ATOM 1127 N N . SER A 1 149 ? -2.488 -17.222 -13.363 1.00 44.00 149 SER A N 1
ATOM 1128 C CA . SER A 1 149 ? -3.344 -18.390 -13.493 1.00 44.00 149 SER A CA 1
ATOM 1129 C C . SER A 1 149 ? -2.534 -19.398 -14.302 1.00 44.00 149 SER A C 1
ATOM 1131 O O . SER A 1 149 ? -1.990 -19.006 -15.337 1.00 44.00 149 SER A O 1
ATOM 1133 N N . ASP A 1 150 ? -2.389 -20.608 -13.759 1.00 37.44 150 ASP A N 1
ATOM 1134 C CA . ASP A 1 150 ? -1.806 -21.777 -14.434 1.00 37.44 150 ASP A CA 1
ATOM 1135 C C . ASP A 1 150 ? -2.332 -21.953 -15.869 1.00 37.44 150 ASP A C 1
ATOM 1137 O O . ASP A 1 150 ? -3.546 -21.711 -16.092 1.00 37.44 150 ASP A O 1
#